Protein AF-A0A958GVP7-F1 (afdb_monomer_lite)

Radius of gyration: 16.8 Å; chains: 1; bounding box: 61×36×34 Å

Sequence (131 aa):
MSGPTLSESDVLVTRAHLASRLRAWQDGELSAEELMEWAAALFEEELLEFDDVEDEYNSAAKEVLSFVERIDMNLALPEDVPIHLKFLEAPLGEYEDAYEEWLDDLDEIDLDERRQRLRGVPPYARHLRDD

pLDDT: mean 91.02, std 13.16, range [44.94, 98.81]

Structure (mmCIF, N/CA/C/O backbone):
data_AF-A0A958GVP7-F1
#
_entry.id   AF-A0A958GVP7-F1
#
loop_
_atom_site.group_PDB
_atom_site.id
_atom_site.type_symbol
_atom_site.label_atom_id
_atom_site.label_alt_id
_atom_site.label_comp_id
_atom_site.label_asym_id
_atom_site.label_entity_id
_atom_site.label_seq_id
_atom_site.pdbx_PDB_ins_code
_atom_site.Cartn_x
_atom_site.Cartn_y
_atom_site.Cartn_z
_atom_site.occupancy
_atom_site.B_iso_or_equiv
_atom_site.auth_seq_id
_atom_site.auth_comp_id
_atom_site.auth_asym_id
_atom_site.auth_atom_id
_atom_site.pdbx_PDB_model_num
ATOM 1 N N . MET A 1 1 ? 39.148 26.523 -2.069 1.00 48.47 1 MET A N 1
ATOM 2 C CA . MET A 1 1 ? 38.997 25.340 -1.201 1.00 48.47 1 MET A CA 1
ATOM 3 C C . MET A 1 1 ? 37.599 25.404 -0.615 1.00 48.47 1 MET A C 1
ATOM 5 O O . MET A 1 1 ? 37.431 25.960 0.459 1.00 48.47 1 MET A O 1
ATOM 9 N N . SER A 1 2 ? 36.604 24.932 -1.361 1.00 45.50 2 SER A N 1
ATOM 10 C CA . SER A 1 2 ? 35.277 24.657 -0.803 1.00 45.50 2 SER A CA 1
ATOM 11 C C . SER A 1 2 ? 35.205 23.145 -0.653 1.00 45.50 2 SER A C 1
ATOM 13 O O . SER A 1 2 ? 35.543 22.431 -1.597 1.00 45.50 2 SER A O 1
ATOM 15 N N . GLY A 1 3 ? 34.945 22.694 0.574 1.00 44.94 3 GLY A N 1
ATOM 16 C CA . GLY A 1 3 ? 34.901 21.283 0.946 1.00 44.94 3 GLY A CA 1
ATOM 17 C C . GLY A 1 3 ? 33.738 20.538 0.288 1.00 44.94 3 GLY A C 1
ATOM 18 O O . GLY A 1 3 ? 32.915 21.169 -0.376 1.00 44.94 3 GLY A O 1
ATOM 19 N N . PRO A 1 4 ? 33.681 19.207 0.453 1.00 50.06 4 PRO A N 1
ATOM 20 C CA . PRO A 1 4 ? 32.605 18.405 -0.104 1.00 50.06 4 PRO A CA 1
ATOM 21 C C . PRO A 1 4 ? 31.291 18.821 0.560 1.00 50.06 4 PRO A C 1
ATOM 23 O O . PRO A 1 4 ? 31.171 18.794 1.787 1.00 50.06 4 PRO A O 1
ATOM 26 N N . THR A 1 5 ? 30.336 19.261 -0.253 1.00 51.12 5 THR A N 1
ATOM 27 C CA . THR A 1 5 ? 28.955 19.442 0.178 1.00 51.12 5 THR A CA 1
ATOM 28 C C . THR A 1 5 ? 28.367 18.057 0.455 1.00 51.12 5 THR A C 1
ATOM 30 O O . THR A 1 5 ? 28.624 17.116 -0.288 1.00 51.12 5 THR A O 1
ATOM 33 N N . LEU A 1 6 ? 27.702 17.980 1.604 1.00 45.69 6 LEU A N 1
ATOM 34 C CA . LEU A 1 6 ? 26.897 16.920 2.214 1.00 45.69 6 LEU A CA 1
ATOM 35 C C . LEU A 1 6 ? 26.489 15.748 1.300 1.00 45.69 6 LEU A C 1
ATOM 37 O O . LEU A 1 6 ? 26.023 15.942 0.188 1.00 45.69 6 LEU A O 1
ATOM 41 N N . SER A 1 7 ? 26.630 14.531 1.834 1.00 51.78 7 SER A N 1
ATOM 42 C CA . SER A 1 7 ? 26.036 13.309 1.288 1.00 51.78 7 SER A CA 1
ATOM 43 C C . SER A 1 7 ? 24.512 13.446 1.295 1.00 51.78 7 SER A C 1
ATOM 45 O O . SER A 1 7 ? 23.893 13.246 2.336 1.00 51.78 7 SER A O 1
ATOM 47 N N . GLU A 1 8 ? 23.933 13.800 0.154 1.00 55.56 8 GLU A N 1
ATOM 48 C CA . GLU A 1 8 ? 22.535 13.533 -0.180 1.00 55.56 8 GLU A CA 1
ATOM 49 C C . GLU A 1 8 ? 22.430 12.013 -0.339 1.00 55.56 8 GLU A C 1
ATOM 51 O O . GLU A 1 8 ? 22.991 11.439 -1.268 1.00 55.56 8 GLU A O 1
ATOM 56 N N . SER A 1 9 ? 21.896 11.319 0.662 1.00 60.75 9 SER A N 1
ATOM 57 C CA . SER A 1 9 ? 21.649 9.883 0.547 1.00 60.75 9 SER A CA 1
ATOM 58 C C . SER A 1 9 ? 20.255 9.691 -0.025 1.00 60.75 9 SER A 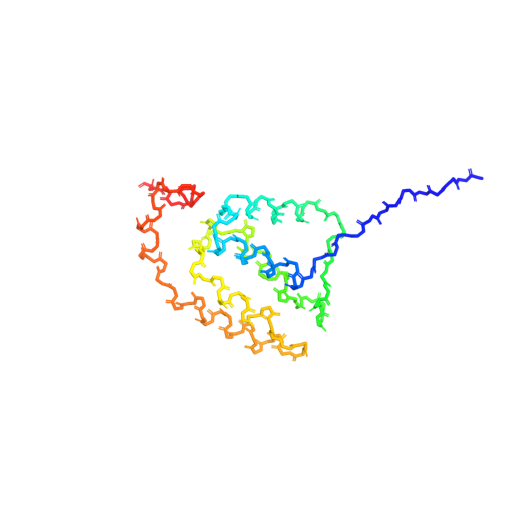C 1
ATOM 60 O O . SER A 1 9 ? 19.286 9.858 0.712 1.00 60.75 9 SER A O 1
ATOM 62 N N . ASP A 1 10 ? 20.185 9.356 -1.312 1.00 72.06 10 ASP A N 1
ATOM 63 C CA . ASP A 1 10 ? 18.950 8.970 -1.997 1.00 72.06 10 ASP A CA 1
ATOM 64 C C . ASP A 1 10 ? 18.252 7.847 -1.216 1.00 72.06 10 ASP A C 1
ATOM 66 O O . ASP A 1 10 ? 18.883 6.855 -0.815 1.00 72.06 10 ASP A O 1
ATOM 70 N N . VAL A 1 11 ? 16.950 8.000 -0.970 1.00 84.62 11 VAL A N 1
ATOM 71 C CA . VAL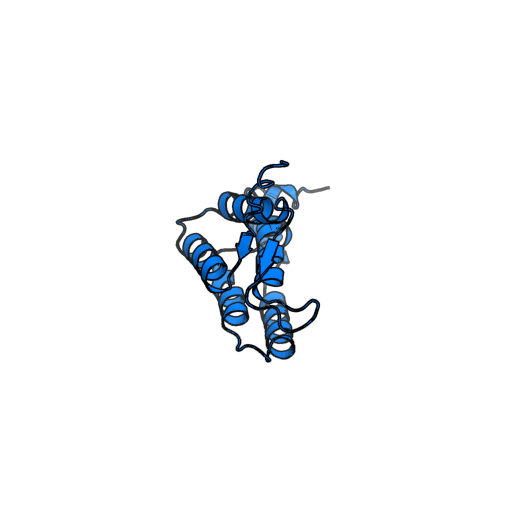 A 1 11 ? 16.152 6.964 -0.311 1.00 84.62 11 VAL A CA 1
ATOM 72 C C . VAL A 1 11 ? 15.555 6.082 -1.394 1.00 84.62 11 VAL A C 1
ATOM 74 O O . VAL A 1 11 ? 14.575 6.439 -2.040 1.00 84.62 11 VAL A O 1
ATOM 77 N N . LEU A 1 12 ? 16.157 4.908 -1.583 1.00 91.25 12 LEU A N 1
ATOM 78 C CA . LEU A 1 12 ? 15.679 3.916 -2.541 1.00 91.25 12 LEU A CA 1
ATOM 79 C C . LEU A 1 12 ? 14.613 3.011 -1.911 1.00 91.25 12 LEU A C 1
ATOM 81 O O . LEU A 1 12 ? 14.898 2.230 -0.993 1.00 91.25 12 LEU A O 1
ATOM 85 N N . VAL A 1 13 ? 13.397 3.061 -2.447 1.00 93.75 13 VAL A N 1
ATOM 86 C CA . VAL A 1 13 ? 12.326 2.113 -2.134 1.00 93.75 13 VAL A CA 1
ATOM 87 C C . VAL A 1 13 ? 12.322 1.003 -3.173 1.00 93.75 13 VAL A C 1
ATOM 89 O O . VAL A 1 13 ? 12.189 1.245 -4.368 1.00 93.75 13 VAL A O 1
ATOM 92 N N . THR A 1 14 ? 12.446 -0.235 -2.698 1.00 96.31 14 THR A N 1
ATOM 93 C CA . THR A 1 14 ? 12.386 -1.421 -3.553 1.00 96.31 14 THR A CA 1
ATOM 94 C C . THR A 1 14 ? 11.073 -2.164 -3.381 1.00 96.31 14 THR A C 1
ATOM 96 O O . THR A 1 14 ? 10.513 -2.199 -2.276 1.00 96.31 14 THR A O 1
ATOM 99 N N . ARG A 1 15 ? 10.626 -2.859 -4.434 1.00 97.62 15 ARG A N 1
ATOM 100 C CA . ARG A 1 15 ? 9.482 -3.792 -4.350 1.00 97.62 15 ARG A CA 1
ATOM 101 C C . ARG A 1 15 ? 9.633 -4.784 -3.195 1.00 97.62 15 ARG A C 1
ATOM 103 O O . ARG A 1 15 ? 8.689 -5.031 -2.450 1.00 97.62 15 ARG A O 1
ATOM 110 N N . ALA A 1 16 ? 10.845 -5.306 -2.988 1.00 97.38 16 ALA A N 1
ATOM 111 C CA . ALA A 1 16 ? 11.141 -6.246 -1.908 1.00 97.38 16 ALA A CA 1
ATOM 112 C C . ALA A 1 16 ? 11.022 -5.611 -0.510 1.00 97.38 16 ALA A C 1
ATOM 114 O O . ALA A 1 16 ? 10.487 -6.241 0.406 1.00 97.38 16 ALA A O 1
ATOM 115 N N . HIS A 1 17 ? 11.494 -4.372 -0.335 1.00 96.69 17 HIS A N 1
ATOM 116 C CA . HIS A 1 17 ? 11.361 -3.660 0.934 1.00 96.69 17 HIS A CA 1
ATOM 117 C C . HIS A 1 17 ? 9.886 -3.393 1.250 1.00 96.69 17 HIS A C 1
ATOM 119 O O . HIS A 1 17 ? 9.437 -3.718 2.352 1.00 96.69 17 HIS A O 1
ATOM 125 N N . LEU A 1 18 ? 9.112 -2.906 0.280 1.00 97.75 18 LEU A N 1
ATOM 126 C CA . LEU A 1 18 ? 7.683 -2.658 0.459 1.00 97.75 18 LEU A CA 1
ATOM 127 C C . LEU A 1 18 ? 6.906 -3.954 0.742 1.00 97.75 18 LEU A C 1
ATOM 129 O O . LEU A 1 18 ? 6.142 -4.018 1.705 1.00 97.75 18 LEU A O 1
ATOM 133 N N . ALA A 1 19 ? 7.186 -5.029 0.000 1.00 98.56 19 ALA A N 1
ATOM 134 C CA . ALA A 1 19 ? 6.603 -6.346 0.248 1.00 98.56 19 ALA A CA 1
ATOM 135 C C . ALA A 1 19 ? 6.904 -6.871 1.662 1.00 98.56 19 ALA A C 1
ATOM 137 O O . ALA A 1 19 ? 6.052 -7.500 2.287 1.00 98.56 19 ALA A O 1
ATOM 138 N N . SER A 1 20 ? 8.104 -6.616 2.197 1.00 98.44 20 SER A N 1
ATOM 139 C CA . SER A 1 20 ? 8.452 -7.030 3.562 1.00 98.44 20 SER A CA 1
ATOM 140 C C . SER A 1 20 ? 7.625 -6.300 4.626 1.00 98.44 20 SER A C 1
ATOM 142 O O . SER A 1 20 ? 7.174 -6.922 5.585 1.00 98.44 20 SER A O 1
ATOM 144 N N . ARG A 1 21 ? 7.357 -5.004 4.421 1.00 98.50 21 ARG A N 1
ATOM 145 C CA . ARG A 1 21 ? 6.513 -4.187 5.304 1.00 98.50 21 ARG A CA 1
ATOM 146 C C . ARG A 1 21 ? 5.056 -4.629 5.257 1.00 98.50 21 ARG A C 1
ATOM 148 O O . ARG A 1 21 ? 4.434 -4.768 6.305 1.00 98.50 21 ARG A O 1
ATOM 155 N N . LEU A 1 22 ? 4.547 -4.921 4.060 1.00 98.69 22 LEU A N 1
ATOM 156 C CA . LEU A 1 22 ? 3.201 -5.460 3.877 1.00 98.69 22 LEU A CA 1
ATOM 157 C C . LEU A 1 22 ? 3.029 -6.818 4.567 1.00 98.69 22 LEU A C 1
ATOM 159 O O . LEU A 1 22 ? 2.026 -7.026 5.239 1.00 98.69 22 LEU A O 1
ATOM 163 N N . ARG A 1 23 ? 4.015 -7.721 4.469 1.00 98.75 23 ARG A N 1
ATOM 164 C CA . ARG A 1 23 ? 3.985 -9.012 5.181 1.00 98.75 23 ARG A CA 1
ATOM 165 C C . ARG A 1 23 ? 4.030 -8.836 6.698 1.00 98.75 23 ARG A C 1
ATOM 167 O O . ARG A 1 23 ? 3.229 -9.441 7.393 1.00 98.75 23 ARG A O 1
ATOM 174 N N . ALA A 1 24 ? 4.881 -7.949 7.211 1.00 98.62 24 ALA A N 1
ATOM 175 C CA . ALA A 1 24 ? 4.907 -7.647 8.64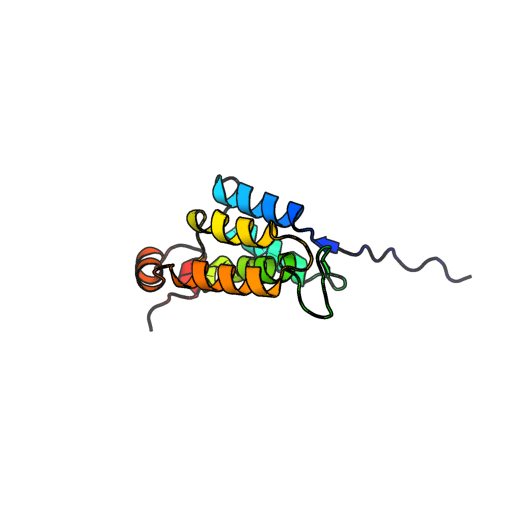3 1.00 98.62 24 ALA A CA 1
ATOM 176 C C . ALA A 1 24 ? 3.556 -7.097 9.145 1.00 9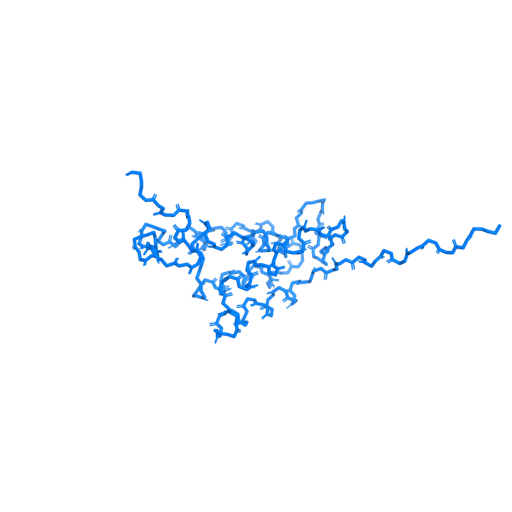8.62 24 ALA A C 1
ATOM 178 O O . ALA A 1 24 ? 3.106 -7.448 10.233 1.00 98.62 24 ALA A O 1
ATOM 179 N N . TRP A 1 25 ? 2.868 -6.278 8.345 1.00 98.56 25 TRP A N 1
ATOM 180 C CA . TRP A 1 25 ? 1.504 -5.839 8.653 1.00 98.56 25 TRP A CA 1
ATOM 181 C C . TRP A 1 25 ? 0.482 -6.981 8.571 1.00 98.56 25 TRP A C 1
ATOM 183 O O . TRP A 1 25 ? -0.358 -7.112 9.461 1.00 98.56 25 TRP A O 1
ATOM 193 N N . GLN A 1 26 ? 0.590 -7.849 7.560 1.00 98.56 26 GLN A N 1
ATOM 194 C CA . GLN A 1 26 ? -0.238 -9.050 7.417 1.00 98.56 26 GLN A CA 1
ATOM 195 C C . GLN A 1 26 ? -0.138 -9.976 8.637 1.00 98.56 26 GLN A C 1
ATOM 197 O O . GLN A 1 26 ? -1.152 -10.467 9.133 1.00 98.56 26 GLN A O 1
ATOM 202 N N . ASP A 1 27 ? 1.081 -10.175 9.132 1.00 98.38 27 ASP A 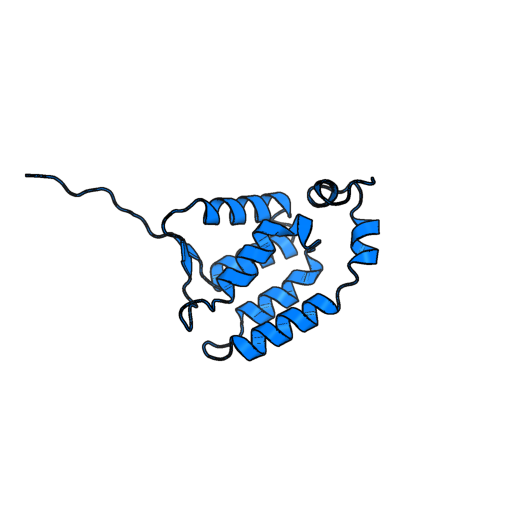N 1
ATOM 203 C CA . ASP A 1 27 ? 1.398 -11.056 10.256 1.00 98.38 27 ASP A CA 1
ATOM 204 C C . ASP A 1 27 ? 1.103 -10.409 11.627 1.00 98.38 27 ASP A C 1
ATOM 206 O O . ASP A 1 27 ? 1.213 -11.059 12.669 1.00 98.38 27 ASP A O 1
ATOM 210 N N . GLY A 1 28 ? 0.690 -9.135 11.643 1.00 97.94 28 GLY A N 1
ATOM 211 C CA . GLY A 1 28 ? 0.387 -8.375 12.857 1.00 97.94 28 GLY A CA 1
ATOM 212 C C . GLY A 1 28 ? 1.620 -7.885 13.623 1.00 97.94 28 GLY A C 1
ATOM 213 O O . GLY A 1 28 ? 1.498 -7.484 14.780 1.00 97.94 28 GLY A O 1
ATOM 214 N N . GLU A 1 29 ? 2.799 -7.919 13.000 1.00 98.38 29 GLU A N 1
ATOM 215 C CA . GLU A 1 29 ? 4.047 -7.362 13.538 1.00 98.38 29 GLU A CA 1
ATOM 216 C C . GLU A 1 29 ? 4.112 -5.835 13.396 1.00 98.38 29 GLU A C 1
ATOM 218 O O . GLU A 1 29 ? 4.768 -5.173 14.198 1.00 98.38 29 GLU A O 1
ATOM 223 N N . LEU A 1 30 ? 3.420 -5.284 12.394 1.00 97.81 30 LEU A N 1
ATOM 224 C CA . LEU A 1 30 ? 3.158 -3.853 12.243 1.00 97.81 30 LEU A CA 1
ATOM 225 C C . LEU A 1 30 ? 1.660 -3.591 12.366 1.00 97.81 30 LEU A C 1
ATOM 227 O O . LEU A 1 30 ? 0.840 -4.342 11.843 1.00 97.81 30 LEU A O 1
ATOM 231 N N . SER A 1 31 ? 1.292 -2.498 13.021 1.00 97.94 31 SER A N 1
ATOM 232 C CA . SER A 1 31 ? -0.060 -1.948 12.950 1.00 97.94 31 SER A CA 1
ATOM 233 C C . SER A 1 31 ? -0.264 -1.127 11.669 1.00 97.94 31 SER A C 1
ATOM 235 O O . SER A 1 31 ? 0.689 -0.708 11.013 1.00 97.94 31 SER A O 1
ATOM 237 N N . ALA A 1 32 ? -1.527 -0.857 11.323 1.00 97.00 32 ALA A N 1
ATOM 238 C CA . ALA A 1 32 ? -1.859 0.027 10.203 1.00 97.00 32 ALA A CA 1
ATOM 239 C C . ALA A 1 32 ? -1.296 1.449 10.395 1.00 97.00 32 ALA A C 1
ATOM 241 O O . ALA A 1 32 ? -0.852 2.065 9.434 1.00 97.00 32 ALA A O 1
ATOM 242 N N . GLU A 1 33 ? -1.284 1.954 11.633 1.00 96.75 33 GLU A N 1
ATOM 243 C CA . GLU A 1 33 ? -0.753 3.282 11.961 1.00 96.75 33 GLU A CA 1
ATOM 244 C C . GLU A 1 33 ? 0.767 3.338 11.762 1.00 96.75 33 GLU A C 1
ATOM 246 O O . GLU A 1 33 ? 1.243 4.199 11.031 1.00 96.75 33 GLU A O 1
ATOM 251 N N . GLU A 1 34 ? 1.515 2.366 12.293 1.00 97.56 34 GLU A N 1
ATOM 252 C CA . GLU A 1 34 ? 2.972 2.288 12.096 1.00 97.56 34 GLU A CA 1
ATOM 253 C C . GLU A 1 34 ? 3.352 2.144 10.617 1.00 97.56 34 GLU A C 1
ATOM 255 O O . GLU A 1 34 ? 4.347 2.717 10.168 1.00 97.56 34 GLU A O 1
ATOM 260 N N . LEU A 1 35 ? 2.571 1.379 9.849 1.00 97.62 35 LEU A N 1
ATOM 261 C CA . LEU A 1 35 ? 2.815 1.199 8.423 1.00 97.62 35 LEU A CA 1
ATOM 262 C C . LEU A 1 35 ? 2.547 2.493 7.633 1.00 97.62 35 LEU A C 1
ATOM 264 O O . LEU A 1 35 ? 3.353 2.865 6.780 1.00 97.62 35 LEU A O 1
ATOM 268 N N . MET A 1 36 ? 1.458 3.201 7.940 1.00 96.19 36 MET A N 1
ATOM 269 C CA . MET A 1 36 ? 1.154 4.499 7.334 1.00 96.19 36 MET A CA 1
ATOM 270 C C . MET A 1 36 ? 2.189 5.563 7.691 1.00 96.19 36 MET A C 1
ATOM 272 O O . MET A 1 36 ? 2.623 6.296 6.811 1.00 96.19 36 MET A O 1
ATOM 276 N N . GLU A 1 37 ? 2.589 5.659 8.961 1.00 96.00 37 GLU A N 1
ATOM 277 C CA . GLU A 1 37 ? 3.613 6.609 9.410 1.00 96.00 37 GLU A CA 1
ATOM 278 C C . GLU A 1 37 ? 4.948 6.349 8.713 1.00 96.00 37 GLU A C 1
ATOM 280 O O . GLU A 1 37 ? 5.602 7.285 8.253 1.00 96.00 37 GLU A O 1
ATOM 285 N N . TRP A 1 38 ? 5.326 5.075 8.571 1.00 96.19 38 TRP A N 1
ATOM 286 C CA . TRP A 1 38 ? 6.501 4.688 7.798 1.00 96.19 38 TRP A CA 1
ATOM 287 C C . TRP A 1 38 ? 6.402 5.135 6.333 1.00 96.19 38 TRP A C 1
ATOM 289 O O . TRP A 1 38 ? 7.367 5.686 5.807 1.00 96.19 38 TRP A O 1
ATOM 299 N N . ALA A 1 39 ? 5.258 4.924 5.679 1.00 96.19 39 ALA A N 1
ATOM 300 C CA . ALA A 1 39 ? 5.065 5.332 4.289 1.00 96.19 39 ALA A CA 1
ATOM 301 C C . ALA A 1 39 ? 5.039 6.860 4.125 1.00 96.19 39 ALA A C 1
ATOM 303 O O . ALA A 1 39 ? 5.658 7.386 3.204 1.00 96.19 39 ALA A O 1
ATOM 304 N N . ALA A 1 40 ? 4.388 7.579 5.041 1.00 94.50 40 ALA A N 1
ATOM 305 C CA . ALA A 1 40 ? 4.338 9.038 5.043 1.00 94.50 40 ALA A CA 1
ATOM 306 C C . ALA A 1 40 ? 5.734 9.656 5.196 1.00 94.50 40 ALA A C 1
ATOM 308 O O . ALA A 1 40 ? 6.068 10.581 4.461 1.00 94.50 40 ALA A O 1
ATOM 309 N N . ALA A 1 41 ? 6.573 9.099 6.077 1.00 94.38 41 ALA A N 1
ATOM 310 C CA . ALA A 1 41 ? 7.947 9.561 6.260 1.00 94.38 41 ALA A CA 1
ATOM 311 C C . ALA A 1 41 ? 8.785 9.460 4.972 1.00 94.38 41 ALA A C 1
ATOM 313 O O . ALA A 1 41 ? 9.639 10.306 4.740 1.00 94.38 41 ALA A O 1
ATOM 314 N N . LEU A 1 42 ? 8.524 8.472 4.105 1.00 92.50 42 LEU A N 1
ATOM 315 C CA . LEU A 1 42 ? 9.226 8.346 2.822 1.00 92.50 42 LEU A CA 1
ATOM 316 C C . LEU A 1 42 ? 8.874 9.473 1.844 1.00 92.50 42 LEU A C 1
ATOM 318 O O . LEU A 1 42 ? 9.735 9.898 1.084 1.00 92.50 42 LEU A O 1
ATOM 322 N N . PHE A 1 43 ? 7.642 9.988 1.869 1.00 86.69 43 PHE A N 1
ATOM 323 C CA . PHE A 1 43 ? 7.239 11.121 1.026 1.00 86.69 43 PHE A CA 1
ATOM 324 C C . PHE A 1 43 ? 7.755 12.478 1.527 1.00 86.69 43 PHE A C 1
ATOM 326 O O . PHE A 1 43 ? 7.676 13.464 0.794 1.00 86.69 43 PHE A O 1
ATOM 333 N N . GLU A 1 44 ? 8.279 12.548 2.754 1.00 87.25 44 GLU A N 1
ATOM 334 C CA . GLU A 1 44 ? 8.978 13.737 3.259 1.00 87.25 44 GLU A CA 1
ATOM 335 C C . GLU A 1 44 ? 10.420 13.837 2.724 1.00 87.25 44 GLU A C 1
ATOM 337 O O . GLU A 1 44 ? 11.033 14.901 2.820 1.00 87.25 44 GLU A O 1
ATOM 342 N N . GLU A 1 45 ? 10.951 12.761 2.134 1.00 85.06 45 GLU A N 1
ATOM 343 C CA . GLU A 1 45 ? 12.304 12.714 1.579 1.00 85.06 45 GLU A CA 1
ATOM 344 C C . GLU A 1 45 ? 12.370 13.423 0.218 1.00 85.06 45 GLU A C 1
ATOM 346 O O . GLU A 1 45 ? 11.642 13.096 -0.721 1.00 85.06 45 GLU A O 1
ATOM 351 N N . GLU A 1 46 ? 13.289 14.386 0.085 1.00 72.88 46 GLU A N 1
ATOM 352 C CA . GLU A 1 46 ? 13.445 15.192 -1.139 1.00 72.88 46 GLU A CA 1
ATOM 353 C C . GLU A 1 46 ? 13.888 14.361 -2.359 1.00 72.88 46 GLU A C 1
ATOM 355 O O . GLU A 1 46 ? 13.634 14.759 -3.497 1.00 72.88 46 GLU A O 1
ATOM 360 N N . LEU A 1 47 ? 14.535 13.213 -2.124 1.00 82.75 47 LEU A N 1
ATOM 361 C CA . LEU A 1 47 ? 15.138 12.335 -3.135 1.00 82.75 47 LEU A CA 1
ATOM 362 C C . LEU A 1 47 ? 14.644 10.888 -2.973 1.00 82.75 47 LEU A C 1
ATOM 364 O O . LEU A 1 47 ? 15.428 9.948 -2.819 1.00 82.75 47 LEU A O 1
ATOM 368 N N . LEU A 1 48 ? 13.321 10.720 -2.945 1.00 88.19 48 LEU A N 1
ATOM 369 C CA . LEU A 1 48 ? 12.680 9.408 -2.972 1.00 88.19 48 LEU A CA 1
ATOM 370 C C . LEU A 1 48 ? 12.773 8.797 -4.379 1.00 88.19 48 LEU A C 1
ATOM 372 O O . LEU A 1 48 ? 12.198 9.327 -5.333 1.00 88.19 48 LEU A O 1
ATOM 376 N N . GLU A 1 49 ? 13.447 7.654 -4.491 1.00 92.31 49 GLU A N 1
ATOM 377 C CA . GLU A 1 49 ? 13.597 6.898 -5.737 1.00 92.31 49 GLU A CA 1
ATOM 378 C C . GLU A 1 49 ? 12.982 5.496 -5.633 1.00 92.31 49 GLU A C 1
ATOM 380 O O . GLU A 1 49 ? 12.864 4.920 -4.548 1.00 92.31 49 GLU A O 1
ATOM 385 N N . PHE A 1 50 ? 12.630 4.923 -6.785 1.00 93.94 50 PHE A N 1
ATOM 386 C CA . PHE A 1 50 ? 12.062 3.580 -6.903 1.00 93.94 50 PHE A CA 1
ATOM 387 C C . PHE A 1 50 ? 12.905 2.727 -7.856 1.00 93.94 50 PHE A C 1
ATOM 389 O O . PHE A 1 50 ? 13.379 3.218 -8.880 1.00 93.94 50 PHE A O 1
ATOM 396 N N . ASP A 1 51 ? 13.100 1.448 -7.525 1.00 92.44 51 ASP A N 1
ATOM 397 C CA . ASP A 1 51 ? 13.953 0.534 -8.305 1.00 92.44 51 ASP A CA 1
ATOM 398 C C . ASP A 1 51 ? 13.264 -0.108 -9.518 1.00 92.44 51 ASP A C 1
ATOM 400 O O . ASP A 1 51 ? 13.913 -0.802 -10.304 1.00 92.44 51 ASP A O 1
ATOM 404 N N . ASP A 1 52 ? 11.964 0.123 -9.673 1.00 94.25 52 ASP A N 1
ATOM 405 C CA . ASP A 1 52 ? 11.092 -0.550 -10.631 1.00 94.25 52 ASP A CA 1
ATOM 406 C C . ASP A 1 52 ? 10.401 0.402 -11.613 1.00 94.25 52 ASP A C 1
ATOM 408 O O . ASP A 1 52 ? 9.339 0.087 -12.147 1.00 94.25 52 ASP A O 1
ATOM 412 N N . VAL A 1 53 ? 11.000 1.570 -11.830 1.00 92.94 53 VAL A N 1
ATOM 413 C CA . VAL A 1 53 ? 10.513 2.570 -12.779 1.00 92.94 53 VAL A CA 1
ATOM 414 C C . VAL A 1 53 ? 10.698 2.051 -14.211 1.00 92.94 53 VAL A C 1
ATOM 416 O O . VAL A 1 53 ? 11.829 1.842 -14.657 1.00 92.94 53 VAL A O 1
ATOM 419 N N . GLU A 1 54 ? 9.598 1.829 -14.934 1.00 86.69 54 GLU A N 1
ATOM 420 C CA . GLU A 1 54 ? 9.619 1.293 -16.309 1.00 86.69 54 GLU A CA 1
ATOM 421 C C . GLU A 1 54 ? 9.580 2.388 -17.388 1.00 86.69 54 GLU A C 1
ATOM 423 O O . GLU A 1 54 ? 10.206 2.251 -18.443 1.00 86.69 54 GLU A O 1
ATOM 428 N N . ASP A 1 55 ? 8.899 3.499 -17.107 1.00 85.50 55 ASP A N 1
ATOM 429 C CA . ASP A 1 55 ? 8.867 4.709 -17.930 1.00 85.50 55 ASP A CA 1
ATOM 430 C C . ASP A 1 55 ? 8.965 5.972 -17.053 1.00 85.50 55 ASP A C 1
ATOM 432 O O . ASP A 1 55 ? 9.545 5.933 -15.978 1.00 85.50 55 ASP A O 1
ATOM 436 N N . GLU A 1 56 ? 8.481 7.133 -17.494 1.00 79.75 56 GLU A N 1
ATOM 437 C CA . GLU A 1 56 ? 8.627 8.368 -16.710 1.00 79.75 56 GLU A CA 1
ATOM 438 C C . GLU A 1 56 ? 7.773 8.376 -15.421 1.00 79.75 56 GLU A C 1
ATOM 440 O O . GLU A 1 56 ? 8.055 9.156 -14.509 1.00 79.75 56 GLU A O 1
ATOM 445 N N . TYR A 1 57 ? 6.755 7.512 -15.312 1.00 82.25 57 TYR A N 1
ATOM 446 C CA . TYR A 1 57 ? 5.765 7.594 -14.232 1.00 82.25 57 TYR A CA 1
ATOM 447 C C . TYR A 1 57 ? 5.394 6.254 -13.586 1.00 82.25 57 TYR A C 1
ATOM 449 O O . TYR A 1 57 ? 4.953 6.270 -12.433 1.00 82.25 57 TYR A O 1
ATOM 457 N N . ASN A 1 58 ? 5.598 5.132 -14.278 1.00 93.44 58 ASN A N 1
ATOM 458 C CA . ASN A 1 58 ? 5.096 3.820 -13.886 1.00 93.44 58 ASN A CA 1
ATOM 459 C C . ASN A 1 58 ? 6.066 3.076 -12.962 1.00 93.44 58 ASN A C 1
ATOM 461 O O . ASN A 1 58 ? 7.184 2.735 -13.349 1.00 93.44 58 ASN A O 1
ATOM 465 N N . SER A 1 59 ? 5.615 2.823 -11.732 1.00 96.81 59 SER A N 1
ATOM 466 C CA . SER A 1 59 ? 6.317 2.051 -10.703 1.00 96.81 59 SER A CA 1
ATOM 467 C C . SER A 1 59 ? 5.281 1.398 -9.790 1.00 96.81 59 SER A C 1
ATOM 469 O O . SER A 1 59 ? 4.491 2.083 -9.137 1.00 96.81 59 SER A O 1
ATOM 471 N N . ALA A 1 60 ? 5.287 0.067 -9.720 1.00 97.62 60 ALA A N 1
ATOM 472 C CA . ALA A 1 60 ? 4.384 -0.675 -8.843 1.00 97.62 60 ALA A CA 1
ATOM 473 C C . ALA A 1 60 ? 4.691 -0.369 -7.369 1.00 97.62 60 ALA A C 1
ATOM 475 O O . ALA A 1 60 ? 3.782 -0.210 -6.554 1.00 97.62 60 ALA A O 1
ATOM 476 N N . ALA A 1 61 ? 5.975 -0.215 -7.024 1.00 97.50 61 ALA A N 1
ATOM 477 C CA . ALA A 1 61 ? 6.388 0.180 -5.683 1.00 97.50 61 ALA A CA 1
ATOM 478 C C . ALA A 1 61 ? 5.831 1.557 -5.290 1.00 97.50 61 ALA A C 1
ATOM 480 O O . ALA A 1 61 ? 5.365 1.721 -4.163 1.00 97.50 61 ALA A O 1
ATOM 481 N N . LYS A 1 62 ? 5.825 2.529 -6.206 1.00 96.38 62 LYS A N 1
ATOM 482 C CA . LYS A 1 62 ? 5.270 3.866 -5.968 1.00 96.38 62 LYS A CA 1
ATOM 483 C C . LYS A 1 62 ? 3.757 3.852 -5.780 1.00 96.38 62 LYS A C 1
ATOM 485 O O . LYS A 1 62 ? 3.263 4.488 -4.846 1.00 96.38 62 LYS A O 1
ATOM 490 N N . GLU A 1 63 ? 3.026 3.137 -6.631 1.00 97.50 63 GLU A N 1
ATOM 491 C CA . GLU A 1 63 ? 1.565 3.026 -6.529 1.00 97.50 63 GLU A CA 1
ATOM 492 C C . GLU A 1 63 ? 1.152 2.356 -5.214 1.00 97.50 63 GLU A C 1
ATOM 494 O O . GLU A 1 63 ? 0.342 2.892 -4.454 1.00 97.50 63 GLU A O 1
ATOM 499 N N . VAL A 1 64 ? 1.786 1.231 -4.873 1.00 98.19 64 VAL A N 1
ATOM 500 C CA . VAL A 1 64 ? 1.496 0.528 -3.620 1.00 98.19 64 VAL A CA 1
ATOM 501 C C . VAL A 1 64 ? 1.931 1.353 -2.408 1.00 98.19 64 VAL A C 1
ATOM 503 O O . VAL A 1 64 ? 1.202 1.393 -1.421 1.00 98.19 64 VAL A O 1
ATOM 506 N N . LEU A 1 65 ? 3.063 2.064 -2.456 1.00 97.81 65 LEU A N 1
ATOM 507 C CA . LEU A 1 65 ? 3.474 2.950 -1.362 1.00 97.81 65 LEU A CA 1
ATOM 508 C C . LEU A 1 65 ? 2.463 4.087 -1.144 1.00 97.81 65 LEU A C 1
ATOM 510 O O . LEU A 1 65 ? 2.107 4.376 -0.002 1.00 97.81 65 LEU A O 1
ATOM 514 N N . SER A 1 66 ? 1.965 4.686 -2.228 1.00 96.38 66 SER A N 1
ATOM 515 C CA . SER A 1 66 ? 0.923 5.722 -2.181 1.00 96.38 66 SER A CA 1
ATOM 516 C C . SER A 1 66 ? -0.381 5.176 -1.596 1.00 96.38 66 SER A C 1
ATOM 518 O O . SER A 1 66 ? -1.036 5.829 -0.785 1.00 96.38 66 SER A O 1
ATOM 520 N N . PHE A 1 67 ? -0.744 3.941 -1.951 1.00 97.25 67 PHE A N 1
ATOM 521 C CA . PHE A 1 67 ? -1.894 3.261 -1.366 1.00 97.25 67 PHE A CA 1
ATOM 522 C C . PHE A 1 67 ? -1.703 3.005 0.138 1.00 97.25 67 PHE A C 1
ATOM 524 O O . PHE A 1 67 ? -2.630 3.201 0.929 1.00 97.25 67 PHE A O 1
ATOM 531 N N . VAL A 1 68 ? -0.496 2.605 0.544 1.00 96.75 68 VAL A N 1
ATOM 532 C CA . VAL A 1 68 ? -0.139 2.308 1.937 1.00 96.75 68 VAL A CA 1
ATOM 533 C C . VAL A 1 68 ? -0.132 3.561 2.822 1.00 96.75 68 VAL A C 1
ATOM 535 O O . VAL A 1 68 ? -0.646 3.519 3.939 1.00 96.75 68 VAL A O 1
ATOM 538 N N . GLU A 1 69 ? 0.369 4.696 2.326 1.00 96.81 69 GLU A N 1
ATOM 539 C CA . GLU A 1 69 ? 0.319 6.004 3.018 1.00 96.81 69 GLU A CA 1
ATOM 540 C C . GLU A 1 69 ? -1.121 6.417 3.379 1.00 96.81 69 GLU A C 1
ATOM 542 O O . GLU A 1 69 ? -1.355 7.188 4.314 1.00 96.81 69 GLU A O 1
ATOM 547 N N . ARG A 1 70 ? -2.100 5.846 2.670 1.00 95.81 70 ARG A N 1
ATOM 548 C CA . ARG A 1 70 ? -3.531 6.130 2.779 1.00 95.81 70 ARG A CA 1
ATOM 549 C C . ARG A 1 70 ? -4.365 4.917 3.198 1.00 95.81 70 ARG A C 1
ATOM 551 O O . ARG A 1 70 ? -5.558 4.903 2.900 1.00 95.81 70 ARG A O 1
ATOM 558 N N . ILE A 1 71 ? -3.801 3.920 3.897 1.00 95.75 71 ILE A N 1
ATOM 559 C CA . ILE A 1 71 ? -4.525 2.706 4.362 1.00 95.75 71 ILE A CA 1
ATOM 560 C C . ILE A 1 71 ? -5.884 3.035 4.986 1.00 95.75 71 ILE A C 1
ATOM 562 O O . ILE A 1 71 ? -6.889 2.373 4.741 1.00 95.75 71 ILE A O 1
ATOM 566 N N . ASP A 1 72 ? -5.924 4.085 5.785 1.00 95.75 72 ASP A N 1
ATOM 567 C CA . ASP A 1 72 ? -7.104 4.574 6.476 1.00 95.75 72 ASP A CA 1
ATOM 568 C C . ASP A 1 72 ? -8.187 5.164 5.550 1.00 95.75 72 ASP A C 1
ATOM 570 O O . ASP A 1 72 ? -9.369 5.047 5.864 1.00 95.75 72 ASP A O 1
ATOM 574 N N . MET A 1 73 ? -7.807 5.798 4.434 1.00 94.69 73 MET A N 1
ATOM 575 C CA . MET A 1 73 ? -8.736 6.306 3.414 1.00 94.69 73 MET A CA 1
ATOM 576 C C . MET A 1 73 ? -9.166 5.190 2.465 1.00 94.69 73 MET A C 1
ATOM 578 O O . MET A 1 73 ? -10.332 5.122 2.082 1.00 94.69 73 MET A O 1
ATOM 582 N N . ASN A 1 74 ? -8.230 4.302 2.133 1.00 96.31 74 ASN A N 1
ATOM 583 C CA . ASN A 1 74 ? -8.448 3.149 1.268 1.00 96.31 74 ASN A CA 1
ATOM 584 C C . ASN A 1 74 ? -9.187 2.010 1.986 1.00 96.31 74 ASN A C 1
ATOM 586 O O . ASN A 1 74 ? -9.617 1.058 1.345 1.00 96.31 74 ASN A O 1
ATOM 590 N N . LEU A 1 75 ? -9.359 2.107 3.312 1.00 96.75 75 LEU A N 1
ATOM 591 C CA . LEU A 1 75 ? -9.948 1.066 4.165 1.00 96.75 75 LEU A CA 1
ATOM 592 C C . LEU A 1 75 ? -9.271 -0.293 3.970 1.00 96.75 75 LEU A C 1
ATOM 594 O O . LEU A 1 75 ? -9.920 -1.342 4.023 1.00 96.75 75 LEU A O 1
ATOM 598 N N . ALA A 1 76 ? -7.965 -0.246 3.727 1.00 97.00 76 ALA A N 1
ATOM 599 C CA . ALA A 1 76 ? -7.144 -1.411 3.486 1.00 97.00 76 ALA A CA 1
ATOM 600 C C . ALA A 1 76 ? -6.934 -2.176 4.789 1.00 97.00 76 ALA A C 1
ATOM 602 O O . ALA A 1 76 ? -6.774 -1.587 5.857 1.00 97.00 76 ALA A O 1
ATOM 603 N N . LEU A 1 77 ? -6.921 -3.495 4.704 1.00 97.69 77 LEU A N 1
ATOM 604 C CA . LEU A 1 77 ? -6.776 -4.391 5.837 1.00 97.69 77 LEU A CA 1
ATOM 605 C C . LEU A 1 77 ? -5.672 -5.418 5.572 1.00 97.69 77 LEU A C 1
ATOM 607 O O . LEU A 1 77 ? -5.333 -5.676 4.419 1.00 97.69 77 LEU A O 1
ATOM 611 N N . PRO A 1 78 ? -5.140 -6.064 6.627 1.00 98.31 78 PRO A N 1
ATOM 612 C CA . PRO A 1 78 ? -4.140 -7.126 6.484 1.00 98.31 78 PRO A CA 1
ATOM 613 C C . PRO A 1 78 ? -4.528 -8.233 5.487 1.00 98.31 78 PRO A C 1
ATOM 615 O O . PRO A 1 78 ? -3.666 -8.828 4.844 1.00 98.31 78 PRO A O 1
ATOM 618 N N . GLU A 1 79 ? -5.829 -8.504 5.339 1.00 98.12 79 GLU A N 1
ATOM 619 C CA . GLU A 1 79 ? -6.375 -9.490 4.396 1.00 98.12 79 GLU A CA 1
ATOM 620 C C . GLU A 1 79 ? -6.196 -9.113 2.911 1.00 98.12 79 GLU A C 1
ATOM 622 O O . GLU A 1 79 ? -6.213 -10.011 2.074 1.00 98.12 79 GLU A O 1
ATOM 627 N N . ASP A 1 80 ? -5.921 -7.842 2.592 1.00 98.38 80 ASP A N 1
ATOM 628 C CA . ASP A 1 80 ? -5.707 -7.342 1.218 1.00 98.38 80 ASP A CA 1
ATOM 629 C C . ASP A 1 80 ? -4.259 -7.417 0.757 1.00 98.38 80 ASP A C 1
ATOM 631 O O . ASP A 1 80 ? -3.964 -7.265 -0.426 1.00 98.38 80 ASP A O 1
ATOM 635 N N . VAL A 1 81 ? -3.328 -7.654 1.683 1.00 98.56 81 VAL A N 1
ATOM 636 C CA . VAL A 1 81 ? -1.895 -7.722 1.383 1.00 98.56 81 VAL A CA 1
ATOM 637 C C . VAL A 1 81 ? -1.574 -8.606 0.165 1.00 98.56 81 VAL A C 1
ATOM 639 O O . VAL A 1 81 ? -0.754 -8.173 -0.647 1.00 98.56 81 VAL A O 1
ATOM 642 N N . PRO A 1 82 ? -2.208 -9.780 -0.050 1.00 98.81 82 PRO A N 1
ATOM 643 C CA . PRO A 1 82 ? -1.966 -10.586 -1.245 1.00 98.81 82 PRO A CA 1
ATOM 644 C C . PRO A 1 82 ? -2.204 -9.853 -2.576 1.00 98.81 82 PRO A C 1
ATOM 646 O O . PRO A 1 82 ? -1.455 -10.101 -3.518 1.00 98.81 82 PRO A O 1
ATOM 649 N N . ILE A 1 83 ? -3.177 -8.937 -2.645 1.00 98.69 83 ILE A N 1
ATOM 650 C CA . ILE A 1 83 ? -3.496 -8.144 -3.847 1.00 98.69 83 ILE A CA 1
ATOM 651 C C . ILE A 1 83 ? -2.306 -7.244 -4.204 1.00 98.69 83 ILE A C 1
ATOM 653 O O . ILE A 1 83 ? -1.812 -7.240 -5.329 1.00 98.69 83 ILE A O 1
ATOM 657 N N . HIS A 1 84 ? -1.767 -6.539 -3.208 1.00 98.56 84 HIS A N 1
ATOM 658 C CA . HIS A 1 84 ? -0.596 -5.680 -3.389 1.00 98.56 84 HIS A CA 1
ATOM 659 C C . HIS A 1 84 ? 0.677 -6.474 -3.687 1.00 98.56 84 HIS A C 1
ATOM 661 O O . HIS A 1 84 ? 1.485 -6.057 -4.513 1.00 98.56 84 HIS A O 1
ATOM 667 N N . LEU A 1 85 ? 0.874 -7.619 -3.024 1.00 98.69 85 LEU A N 1
ATOM 668 C CA . LEU A 1 85 ? 2.042 -8.467 -3.271 1.00 98.69 85 LEU A CA 1
ATOM 669 C C . LEU A 1 85 ? 2.049 -9.008 -4.701 1.00 98.69 85 LEU A C 1
ATOM 671 O O . LEU A 1 85 ? 3.101 -8.988 -5.330 1.00 98.69 85 LEU A O 1
ATOM 675 N N . LYS A 1 86 ? 0.892 -9.423 -5.226 1.00 98.69 86 LYS A N 1
ATOM 676 C CA . LYS A 1 86 ? 0.743 -9.863 -6.618 1.00 98.69 86 LYS A CA 1
ATOM 677 C C . LYS A 1 86 ? 1.183 -8.776 -7.600 1.00 98.69 86 LYS A C 1
ATOM 679 O O . LYS A 1 86 ? 1.983 -9.061 -8.486 1.00 98.69 86 LYS A O 1
ATOM 684 N N . PHE A 1 87 ? 0.750 -7.531 -7.392 1.00 98.56 87 PHE A N 1
ATOM 685 C CA . PHE A 1 87 ? 1.162 -6.409 -8.240 1.00 98.56 87 PHE A CA 1
ATOM 686 C C . PHE A 1 87 ? 2.667 -6.111 -8.137 1.00 98.56 87 PHE A C 1
ATOM 688 O O . PHE A 1 87 ? 3.343 -5.938 -9.148 1.00 98.56 87 PHE A O 1
ATOM 695 N N . LEU A 1 88 ? 3.236 -6.134 -6.926 1.00 98.31 88 LEU A N 1
ATOM 696 C CA . LEU A 1 88 ? 4.682 -5.953 -6.727 1.00 98.31 88 LEU A CA 1
ATOM 697 C C . LEU A 1 88 ? 5.521 -7.083 -7.346 1.00 98.31 88 LEU A C 1
ATOM 699 O O . LEU A 1 88 ? 6.680 -6.867 -7.701 1.00 98.31 88 LEU A O 1
ATOM 703 N N . GLU A 1 89 ? 4.968 -8.289 -7.455 1.00 98.12 89 GLU A N 1
ATOM 704 C CA . GLU A 1 89 ? 5.634 -9.459 -8.034 1.00 98.12 89 GLU A CA 1
ATOM 705 C C . GLU A 1 89 ? 5.556 -9.506 -9.571 1.00 98.12 89 GLU A C 1
ATOM 707 O O . GLU A 1 89 ? 6.271 -10.310 -10.177 1.00 98.12 89 GLU A O 1
ATOM 712 N N . ALA A 1 90 ? 4.759 -8.636 -10.204 1.00 97.44 90 ALA A N 1
ATOM 713 C CA . ALA A 1 90 ? 4.638 -8.559 -11.657 1.00 97.44 90 ALA A CA 1
ATOM 714 C C . ALA A 1 90 ? 6.008 -8.329 -12.330 1.00 97.44 90 ALA A C 1
ATOM 716 O O . ALA A 1 90 ? 6.795 -7.513 -11.852 1.00 97.44 90 ALA A O 1
ATOM 717 N N . PRO A 1 91 ? 6.352 -9.025 -13.423 1.00 96.62 91 PRO A N 1
ATOM 718 C CA . PRO A 1 91 ? 7.600 -8.788 -14.144 1.00 96.62 91 PRO A CA 1
ATOM 719 C C . PRO A 1 91 ? 7.766 -7.336 -14.613 1.00 96.62 91 PRO A C 1
ATOM 721 O O . PRO A 1 91 ? 6.794 -6.655 -14.925 1.00 96.62 91 PRO A O 1
ATOM 724 N N . LEU A 1 92 ? 9.020 -6.878 -14.720 1.00 94.62 92 LEU A N 1
ATOM 725 C CA . LEU A 1 92 ? 9.298 -5.602 -15.382 1.00 94.62 92 LEU A CA 1
ATOM 726 C C . LEU A 1 92 ? 8.897 -5.676 -16.862 1.00 94.62 92 LEU A C 1
ATOM 728 O O . LEU A 1 92 ? 9.293 -6.613 -17.561 1.00 94.62 92 LEU A O 1
ATOM 732 N N . GLY A 1 93 ? 8.179 -4.668 -17.339 1.00 95.56 93 GLY A N 1
ATOM 733 C CA . GLY A 1 93 ? 7.610 -4.580 -18.683 1.00 95.56 93 GLY A CA 1
ATOM 734 C C . GLY A 1 93 ? 6.139 -4.994 -18.756 1.00 95.56 93 GLY A C 1
ATOM 735 O O . GLY A 1 93 ? 5.567 -4.938 -19.843 1.00 95.56 93 GLY A O 1
ATOM 736 N N . GLU A 1 94 ? 5.542 -5.419 -17.638 1.00 96.50 94 GLU A N 1
ATOM 737 C CA . GLU A 1 94 ? 4.137 -5.845 -17.534 1.00 96.50 94 GLU A CA 1
ATOM 738 C C . GLU A 1 94 ? 3.315 -4.911 -16.625 1.00 96.50 94 GLU A C 1
ATOM 740 O O . GLU A 1 94 ? 2.250 -5.293 -16.146 1.00 96.50 94 GLU A O 1
ATOM 745 N N . TYR A 1 95 ? 3.793 -3.682 -16.377 1.00 96.62 95 TYR A N 1
ATOM 746 C CA . TYR A 1 95 ? 3.132 -2.742 -15.468 1.00 96.62 95 TYR A CA 1
ATOM 747 C C . TYR A 1 95 ? 1.661 -2.486 -15.819 1.00 96.62 95 TYR A C 1
ATOM 749 O O . TYR A 1 95 ? 0.830 -2.545 -14.923 1.00 96.62 95 TYR A O 1
ATOM 757 N N . GLU A 1 96 ? 1.336 -2.194 -17.084 1.00 96.38 96 GLU A N 1
ATOM 758 C CA . GLU A 1 96 ? -0.030 -1.812 -17.486 1.00 96.38 96 GLU A CA 1
ATOM 759 C C . GLU A 1 96 ? -1.036 -2.933 -17.189 1.00 96.38 96 GLU A C 1
ATOM 761 O O . GLU A 1 96 ? -2.002 -2.709 -16.462 1.00 96.38 96 GLU A O 1
ATOM 766 N N . ASP A 1 97 ? -0.757 -4.148 -17.669 1.00 97.44 97 ASP A N 1
ATOM 767 C CA . ASP A 1 97 ? -1.612 -5.320 -17.450 1.00 97.44 97 ASP A CA 1
ATOM 768 C C . ASP A 1 97 ? -1.739 -5.644 -15.948 1.00 97.44 97 ASP A C 1
ATOM 770 O O . ASP A 1 97 ? -2.831 -5.921 -15.449 1.00 97.44 97 ASP A O 1
ATOM 774 N N . ALA A 1 98 ? -0.630 -5.574 -15.203 1.00 98.00 98 ALA A N 1
ATOM 775 C CA . ALA A 1 98 ? -0.628 -5.861 -13.772 1.00 98.00 98 ALA A CA 1
ATOM 776 C C . ALA A 1 98 ? -1.324 -4.771 -12.940 1.00 98.00 98 ALA A C 1
ATOM 778 O O . ALA A 1 98 ? -1.905 -5.073 -11.899 1.00 98.00 98 ALA A O 1
ATOM 779 N N . TYR A 1 99 ? -1.273 -3.513 -13.382 1.00 97.94 99 TYR A N 1
ATOM 780 C CA . TYR A 1 99 ? -1.970 -2.394 -12.755 1.00 97.94 99 TYR A CA 1
ATOM 781 C C . TYR A 1 99 ? -3.481 -2.503 -12.966 1.00 97.94 99 TYR A C 1
ATOM 783 O O . TYR A 1 99 ? -4.236 -2.310 -12.016 1.00 97.94 99 TYR A O 1
ATOM 791 N N . GLU A 1 100 ? -3.929 -2.860 -14.175 1.00 98.38 100 GLU A N 1
ATOM 792 C CA . GLU A 1 100 ? -5.345 -3.138 -14.446 1.00 98.38 100 GLU A CA 1
ATOM 793 C C . GLU A 1 100 ? -5.861 -4.282 -13.564 1.00 98.38 100 GLU A C 1
ATOM 795 O O . GLU A 1 100 ? -6.866 -4.117 -12.875 1.00 98.38 100 GLU A O 1
ATOM 800 N N . GLU A 1 101 ? -5.128 -5.396 -13.489 1.00 98.56 101 GLU A N 1
ATOM 801 C CA . GLU A 1 101 ? -5.495 -6.526 -12.628 1.00 98.56 101 GLU A CA 1
ATOM 802 C C . GLU A 1 101 ? -5.502 -6.146 -11.136 1.00 98.56 101 GLU A C 1
ATOM 804 O O . GLU A 1 101 ? -6.376 -6.576 -10.384 1.00 98.56 101 GLU A O 1
ATOM 809 N N . TRP A 1 102 ? -4.558 -5.308 -10.699 1.00 98.62 102 TRP A N 1
ATOM 810 C CA . TRP A 1 102 ? -4.513 -4.799 -9.330 1.00 98.62 102 TRP A CA 1
ATOM 811 C C . TRP A 1 102 ? -5.736 -3.939 -8.989 1.00 98.62 102 TRP A C 1
ATOM 813 O O . TRP A 1 102 ? -6.283 -4.063 -7.893 1.00 98.62 102 TRP A O 1
ATOM 823 N N . LEU A 1 103 ? -6.179 -3.083 -9.913 1.00 98.31 103 LEU A N 1
ATOM 824 C CA . LEU A 1 103 ? -7.388 -2.280 -9.736 1.00 98.31 103 LEU A CA 1
ATOM 825 C C . LEU A 1 103 ? -8.653 -3.143 -9.716 1.00 98.31 103 LEU A C 1
ATOM 827 O O . LEU A 1 103 ? -9.518 -2.899 -8.877 1.00 98.31 103 LEU A O 1
ATOM 831 N N . ASP A 1 104 ? -8.742 -4.147 -10.589 1.00 98.56 104 ASP A N 1
ATOM 832 C CA . ASP A 1 104 ? -9.861 -5.092 -10.611 1.00 98.56 104 ASP A CA 1
ATOM 833 C C . ASP A 1 104 ? -9.956 -5.863 -9.283 1.00 98.56 104 ASP A C 1
ATOM 835 O O . ASP A 1 104 ? -11.018 -5.892 -8.663 1.00 98.56 104 ASP A O 1
ATOM 839 N N . ASP A 1 105 ? -8.836 -6.406 -8.787 1.00 98.38 105 ASP A N 1
ATOM 840 C CA . ASP A 1 105 ? -8.778 -7.108 -7.496 1.00 98.38 105 ASP A CA 1
ATOM 841 C C . ASP A 1 105 ? -9.192 -6.184 -6.323 1.00 98.38 105 ASP A C 1
ATOM 843 O O . ASP A 1 105 ? -9.837 -6.625 -5.367 1.00 98.38 105 ASP A O 1
ATOM 847 N N . LEU A 1 106 ? -8.839 -4.892 -6.374 1.00 97.75 106 LEU A N 1
ATOM 848 C CA . LEU A 1 106 ? -9.258 -3.905 -5.372 1.00 97.75 106 LEU A CA 1
ATOM 849 C C . LEU A 1 106 ? -10.753 -3.551 -5.462 1.00 97.75 106 LEU A C 1
ATOM 851 O O . LEU A 1 106 ? -11.360 -3.275 -4.425 1.00 97.75 106 LEU A O 1
ATOM 855 N N . ASP A 1 107 ? -11.355 -3.553 -6.655 1.00 97.31 107 ASP A N 1
ATOM 856 C CA . ASP A 1 107 ? -12.786 -3.262 -6.856 1.00 97.31 107 ASP A CA 1
ATOM 857 C C . ASP A 1 107 ? -13.691 -4.384 -6.315 1.00 97.31 107 ASP A C 1
ATOM 859 O O . ASP A 1 107 ? -14.843 -4.147 -5.946 1.00 97.31 107 ASP A O 1
ATOM 863 N N . GLU A 1 108 ? -13.163 -5.605 -6.169 1.00 97.56 108 GLU A N 1
ATOM 864 C CA . GLU A 1 108 ? -13.879 -6.720 -5.533 1.00 97.56 108 GLU A CA 1
ATOM 865 C C . GLU A 1 108 ? -14.087 -6.532 -4.017 1.00 97.56 108 GLU A C 1
ATOM 867 O O . GLU A 1 108 ? -14.884 -7.245 -3.392 1.00 97.56 108 GLU A O 1
ATOM 872 N N . ILE A 1 109 ? -13.396 -5.572 -3.398 1.00 97.44 109 ILE A N 1
ATOM 873 C CA . ILE A 1 109 ? -13.505 -5.297 -1.967 1.00 97.44 109 ILE A CA 1
ATOM 874 C C . ILE A 1 109 ? -14.828 -4.582 -1.651 1.00 97.44 109 ILE A C 1
ATOM 876 O O . ILE A 1 109 ? -15.075 -3.456 -2.084 1.00 97.44 109 ILE A O 1
ATOM 880 N N . ASP A 1 110 ? -15.643 -5.167 -0.763 1.00 97.19 110 ASP A N 1
ATOM 881 C CA . ASP A 1 110 ? -16.849 -4.510 -0.238 1.00 97.19 110 ASP A CA 1
ATOM 882 C C . ASP A 1 110 ? -16.490 -3.366 0.732 1.00 97.19 110 ASP A C 1
ATOM 884 O O . ASP A 1 110 ? -16.411 -3.512 1.961 1.00 97.19 110 ASP A O 1
ATOM 888 N N . LEU A 1 111 ? -16.255 -2.183 0.162 1.00 94.81 111 LEU A N 1
ATOM 889 C CA . LEU A 1 111 ? -15.944 -0.979 0.925 1.00 94.81 111 LEU A CA 1
ATOM 890 C C . LEU A 1 111 ? -17.124 -0.511 1.787 1.00 94.81 111 LEU A C 1
ATOM 892 O O . LEU A 1 111 ? -16.895 0.126 2.815 1.00 94.81 111 LEU A O 1
ATOM 896 N N . ASP A 1 112 ? -18.371 -0.824 1.432 1.00 95.06 112 ASP A N 1
ATOM 897 C CA . ASP A 1 112 ? -19.535 -0.427 2.228 1.00 95.06 112 ASP A CA 1
ATOM 898 C C . ASP A 1 112 ? -19.651 -1.252 3.511 1.00 95.06 112 ASP A C 1
ATOM 900 O O . ASP A 1 112 ? -19.939 -0.696 4.581 1.00 95.06 112 ASP A O 1
ATOM 904 N N . GLU A 1 113 ? -19.363 -2.552 3.444 1.00 95.75 113 GLU A N 1
ATOM 905 C CA . GLU A 1 113 ? -19.210 -3.396 4.627 1.00 95.75 113 GLU A CA 1
ATOM 906 C C . GLU A 1 113 ? -18.057 -2.886 5.502 1.00 95.75 113 GLU A C 1
ATOM 908 O O . GLU A 1 113 ? -18.219 -2.694 6.714 1.00 95.75 113 GLU A O 1
ATOM 913 N N . ARG A 1 114 ? -16.897 -2.589 4.904 1.00 95.88 114 ARG A N 1
ATOM 914 C CA . ARG A 1 114 ? -15.728 -2.106 5.655 1.00 95.88 114 ARG A CA 1
ATOM 915 C C . ARG A 1 114 ? -15.969 -0.776 6.337 1.00 95.88 114 ARG A C 1
ATOM 917 O O . ARG A 1 114 ? -15.616 -0.640 7.508 1.00 95.88 114 ARG A O 1
ATOM 924 N N . ARG A 1 115 ? -16.613 0.182 5.665 1.00 95.19 115 ARG A N 1
ATOM 925 C CA . ARG A 1 115 ? -17.019 1.460 6.273 1.00 95.19 115 ARG A CA 1
ATOM 926 C C . ARG A 1 115 ? -17.844 1.220 7.528 1.00 95.19 115 ARG A C 1
ATOM 928 O O . ARG A 1 115 ? -17.584 1.836 8.555 1.00 95.19 115 ARG A O 1
ATOM 935 N N . GLN A 1 116 ? -18.809 0.303 7.474 1.00 94.25 116 GLN A N 1
ATOM 936 C CA . GLN A 1 116 ? -19.634 -0.028 8.636 1.00 94.25 116 GLN A CA 1
ATOM 937 C C . GLN A 1 116 ? -18.814 -0.678 9.756 1.00 94.25 116 GLN A C 1
ATOM 939 O O . GLN A 1 116 ? -18.961 -0.292 10.916 1.00 94.25 116 GLN A O 1
ATOM 944 N N . ARG A 1 117 ? -17.937 -1.628 9.412 1.00 95.12 117 ARG A N 1
ATOM 945 C CA . ARG A 1 117 ? -17.114 -2.395 10.360 1.00 95.12 117 ARG A CA 1
ATOM 946 C C . ARG A 1 117 ? -16.037 -1.556 11.049 1.00 95.12 117 ARG A C 1
ATOM 948 O O . ARG A 1 117 ? -15.767 -1.764 12.227 1.00 95.12 117 ARG A O 1
ATOM 955 N N . LEU A 1 118 ? -15.422 -0.625 10.323 1.00 95.44 118 LEU A N 1
ATOM 956 C CA . LEU A 1 118 ? -14.267 0.160 10.774 1.00 95.44 118 LEU A CA 1
ATOM 957 C C . LEU A 1 118 ? -14.654 1.503 11.409 1.00 95.44 118 LEU A C 1
ATOM 959 O O . LEU A 1 118 ? -13.786 2.255 11.862 1.00 95.44 118 LEU A O 1
ATOM 963 N N . ARG A 1 119 ? -15.953 1.810 11.506 1.00 92.69 119 ARG A N 1
ATOM 964 C CA . ARG A 1 119 ? -16.445 2.968 12.264 1.00 92.69 119 ARG A CA 1
ATOM 965 C C . ARG A 1 119 ? -15.931 2.928 13.702 1.00 92.69 119 ARG A C 1
ATOM 967 O O . ARG A 1 119 ? -16.140 1.965 14.434 1.00 92.69 119 ARG A O 1
ATOM 974 N N . GLY A 1 120 ? -15.270 4.008 14.114 1.00 91.94 120 GLY A N 1
ATOM 975 C CA . GLY A 1 120 ? -14.703 4.132 15.459 1.00 91.94 120 GLY A CA 1
ATOM 976 C C . GLY A 1 120 ? -13.427 3.317 15.705 1.00 91.94 120 GLY A C 1
ATOM 977 O O . GLY A 1 120 ? -12.923 3.349 16.824 1.00 91.94 120 GLY A O 1
ATOM 978 N N . VAL A 1 121 ? -12.880 2.639 14.689 1.00 93.00 121 VAL A N 1
ATOM 979 C CA . VAL A 1 121 ? -11.609 1.904 14.763 1.00 93.00 121 VAL A CA 1
ATOM 980 C C . VAL A 1 121 ? -10.469 2.781 14.224 1.00 93.00 121 VAL A C 1
ATOM 982 O O . VAL A 1 121 ? -10.482 3.121 13.041 1.00 93.00 121 VAL A O 1
ATOM 985 N N . PRO A 1 122 ? -9.480 3.187 15.038 1.00 91.00 122 PRO A N 1
ATOM 986 C CA . PRO A 1 122 ? -8.279 3.855 14.529 1.00 91.00 122 PRO A CA 1
ATOM 987 C C . PRO A 1 122 ? -7.437 2.926 13.623 1.00 91.00 122 PRO A C 1
ATOM 989 O O . PRO A 1 122 ? -7.421 1.720 13.871 1.00 91.00 122 PRO A O 1
ATOM 992 N N . PRO A 1 123 ? -6.728 3.449 12.601 1.00 93.12 123 PRO A N 1
ATOM 993 C CA . PRO A 1 123 ? -6.727 4.845 12.146 1.00 93.12 123 PRO A CA 1
ATOM 994 C C . PRO A 1 123 ? -7.935 5.222 11.258 1.00 93.12 123 PRO A C 1
ATOM 996 O O . PRO A 1 123 ? -8.196 6.407 11.054 1.00 93.12 123 PRO A O 1
ATOM 999 N N . TYR A 1 124 ? -8.716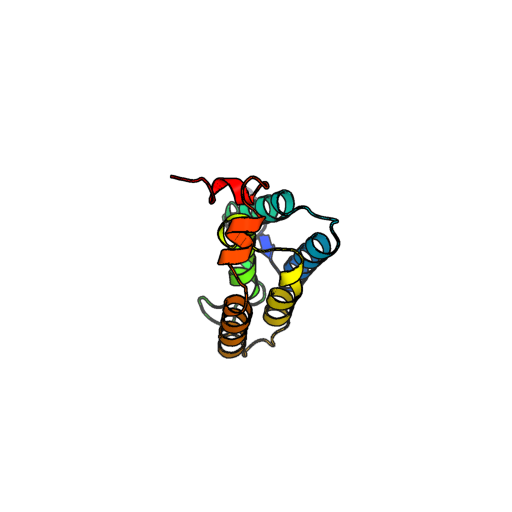 4.246 10.784 1.00 94.31 124 TYR A N 1
ATOM 1000 C CA . TYR A 1 124 ? -9.821 4.410 9.819 1.00 94.31 124 TYR A CA 1
ATOM 1001 C C . TYR A 1 124 ? -10.910 5.398 10.260 1.00 94.31 124 TYR A C 1
ATOM 1003 O O . TYR A 1 124 ? -11.470 6.143 9.456 1.00 94.31 124 TYR A O 1
ATOM 1011 N N . ALA A 1 125 ? -11.192 5.455 11.563 1.00 89.44 125 ALA A N 1
ATOM 1012 C CA . ALA A 1 125 ? -12.241 6.293 12.137 1.00 89.44 125 ALA A CA 1
ATOM 1013 C C . ALA A 1 125 ? -12.126 7.784 11.781 1.00 89.44 125 ALA A C 1
ATOM 1015 O O . ALA A 1 125 ? -13.123 8.502 11.867 1.00 89.44 125 ALA A O 1
ATOM 1016 N N . ARG A 1 126 ? -10.935 8.274 11.408 1.00 86.12 126 ARG A N 1
ATOM 1017 C CA . ARG A 1 126 ? -10.723 9.690 11.082 1.00 86.12 126 ARG A CA 1
ATOM 1018 C C . ARG A 1 126 ? -11.483 10.143 9.830 1.00 86.12 126 ARG A C 1
ATOM 1020 O O . ARG A 1 126 ? -11.912 11.293 9.800 1.00 86.12 126 ARG A O 1
ATOM 1027 N N . HIS A 1 127 ? -11.721 9.239 8.877 1.00 84.19 127 HIS A N 1
ATOM 1028 C CA . HIS A 1 127 ? -12.421 9.533 7.613 1.00 84.19 127 HIS A CA 1
ATOM 1029 C C . HIS A 1 127 ? -13.831 8.966 7.527 1.00 84.19 127 HIS A C 1
ATOM 1031 O O . HIS A 1 127 ? -14.548 9.238 6.572 1.00 84.19 127 HIS A O 1
ATOM 1037 N N . LEU A 1 128 ? -14.240 8.195 8.531 1.00 85.25 128 LEU A N 1
ATOM 1038 C CA . LEU A 1 128 ? -15.561 7.571 8.602 1.00 85.25 128 LEU A CA 1
ATOM 1039 C C . LEU A 1 128 ? -16.494 8.283 9.589 1.00 85.25 128 LEU A C 1
ATOM 1041 O O . LEU A 1 128 ? -17.442 7.673 10.083 1.00 85.25 128 LEU A O 1
ATOM 1045 N N . ARG A 1 129 ? -16.200 9.543 9.936 1.00 70.25 129 ARG A N 1
ATOM 1046 C CA . ARG A 1 129 ? -17.039 10.321 10.854 1.00 70.25 129 ARG A CA 1
ATOM 1047 C C . ARG A 1 129 ? -18.389 10.605 10.203 1.00 70.25 129 ARG A C 1
ATOM 1049 O O . ARG A 1 129 ? -18.440 11.035 9.057 1.00 70.25 129 ARG A O 1
ATOM 1056 N N . ASP A 1 130 ? -19.448 10.352 10.962 1.00 60.69 130 ASP A N 1
ATOM 1057 C CA . ASP A 1 130 ? -20.815 10.670 10.570 1.00 60.69 130 ASP A CA 1
ATOM 1058 C C . ASP A 1 130 ? -20.991 12.204 10.509 1.00 60.69 130 ASP A C 1
ATOM 1060 O O . ASP A 1 130 ? -20.612 12.900 11.459 1.00 60.69 130 ASP A O 1
ATOM 1064 N N . ASP A 1 131 ? -21.543 12.706 9.399 1.00 52.28 131 ASP A N 1
ATOM 1065 C CA . ASP A 1 131 ? -22.189 14.028 9.326 1.00 52.28 131 ASP A CA 1
ATOM 1066 C C . ASP A 1 131 ? -23.513 14.034 10.116 1.00 52.28 131 ASP A C 1
ATOM 1068 O O . ASP A 1 131 ? -24.256 13.022 10.056 1.00 52.28 131 ASP A O 1
#

Foldseek 3Di:
DDDDDDPLDAAEDELVNLLVLLVCQLVVVDPLVRQLVVLVVLVVRPRHHYPQDQDPDFDLRVVVSVCSVVCLVLLPHSVCSVLSNQLSPDDRVCRVVSVVSSVVSSVPDPVVVSLVVCCVPPPNVVPSDDD

Secondary structure (DSSP, 8-state):
-PPPP-----EEE-HHHHHHHHHHHHTTSS-HHHHHHHHHHHHT-TTEEETT--SSS--HHHHHHHHHHTHHHHT--GGGHHHHHHHHHSPTT-HHHHHHHHHHHHHTS-HHHHHHHHTT-TTGGGT----